Protein AF-A0A964LXK6-F1 (afdb_monomer_lite)

pLDDT: mean 83.17, std 15.6, range [43.84, 97.0]

Sequence (74 aa):
MRGMNTAATELINRLGGSTAVANRLGWRTLNGSRRVNNWKRRGIPASVQLENDWLNVSTKRRRAPAQPKEQAHG

Secondary st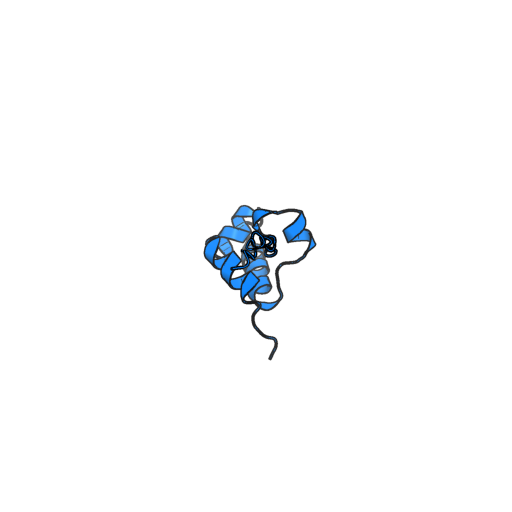ructure (DSSP, 8-state):
-----HHHHHHHHHTTHHHHHHHHTT--SHHHHHHHHHHHHH---HHHHHH-GGG-------------------

Foldseek 3Di:
DQDFPQLLQVLQVVCVHLCSVLVVVVNNDPVSSVVSVVCRRVPDDPVVCVVPVSSPSPPPPPVPPPPPPPDDDD

Radius of gyration: 17.98 Å; chains: 1; bounding box: 33×25×63 Å

Structure (mmCIF, N/CA/C/O backbone):
data_AF-A0A964LXK6-F1
#
_entry.id   AF-A0A964LXK6-F1
#
loop_
_atom_site.group_PDB
_atom_site.id
_atom_site.type_symbol
_atom_site.label_atom_id
_atom_site.label_alt_id
_atom_site.label_comp_id
_atom_site.label_asym_id
_atom_site.label_entity_id
_atom_site.label_seq_id
_atom_site.pdbx_PDB_ins_code
_atom_site.Cartn_x
_atom_site.Cartn_y
_atom_site.Cartn_z
_atom_site.occupancy
_atom_site.B_iso_or_equiv
_atom_site.auth_seq_id
_atom_site.auth_comp_id
_atom_site.auth_asym_id
_atom_site.auth_atom_id
_atom_site.pdbx_PDB_model_num
ATOM 1 N N . MET A 1 1 ? 16.302 -19.358 -3.028 1.00 43.84 1 MET A N 1
ATOM 2 C CA . MET A 1 1 ? 16.103 -17.913 -2.758 1.00 43.84 1 MET A CA 1
ATOM 3 C C . MET A 1 1 ? 14.640 -17.576 -3.024 1.00 43.84 1 MET A C 1
ATOM 5 O O . MET A 1 1 ? 14.153 -17.927 -4.088 1.00 43.84 1 MET A O 1
ATOM 9 N N . ARG A 1 2 ? 13.893 -17.001 -2.069 1.00 57.38 2 ARG A N 1
ATOM 10 C CA . ARG A 1 2 ? 12.465 -16.684 -2.286 1.00 57.38 2 ARG A CA 1
ATOM 11 C C . ARG A 1 2 ? 12.380 -15.468 -3.218 1.00 57.38 2 ARG A C 1
ATOM 13 O O . ARG A 1 2 ? 12.851 -14.402 -2.829 1.00 57.38 2 ARG A O 1
ATOM 20 N N . GLY A 1 3 ? 11.855 -15.661 -4.429 1.00 65.12 3 GLY A N 1
ATOM 21 C CA . GLY A 1 3 ? 11.766 -14.628 -5.464 1.00 65.12 3 GLY A CA 1
ATOM 22 C C . GLY A 1 3 ? 10.995 -13.389 -5.004 1.00 65.12 3 GLY A C 1
ATOM 23 O O . GLY A 1 3 ? 10.086 -13.480 -4.178 1.00 65.12 3 GLY A O 1
ATOM 24 N N . MET A 1 4 ? 11.394 -12.226 -5.515 1.00 71.19 4 MET A N 1
ATOM 25 C CA . MET A 1 4 ? 10.705 -10.955 -5.292 1.00 71.19 4 MET A CA 1
ATOM 26 C C . MET A 1 4 ? 9.287 -11.035 -5.879 1.00 71.19 4 MET A C 1
ATOM 28 O O . MET A 1 4 ? 9.120 -11.528 -6.994 1.00 71.19 4 MET A O 1
ATOM 32 N N . ASN A 1 5 ? 8.265 -10.541 -5.172 1.00 80.94 5 ASN A N 1
ATOM 33 C CA . ASN A 1 5 ? 6.936 -10.406 -5.764 1.00 80.94 5 ASN A CA 1
ATOM 34 C C . ASN A 1 5 ? 6.927 -9.121 -6.603 1.00 80.94 5 ASN A C 1
ATOM 36 O O . ASN A 1 5 ? 6.771 -8.012 -6.081 1.00 80.94 5 ASN A O 1
ATOM 40 N N . THR A 1 6 ? 7.174 -9.276 -7.902 1.00 84.06 6 THR A N 1
ATOM 41 C CA . THR A 1 6 ? 7.333 -8.166 -8.850 1.00 84.06 6 THR A CA 1
ATOM 42 C C . THR A 1 6 ? 6.069 -7.319 -8.942 1.00 84.06 6 THR A C 1
ATOM 44 O O . THR A 1 6 ? 6.160 -6.100 -8.838 1.00 84.06 6 THR A O 1
ATOM 47 N N . ALA A 1 7 ? 4.887 -7.942 -8.976 1.00 87.88 7 ALA A N 1
ATOM 48 C CA . ALA A 1 7 ? 3.607 -7.234 -9.036 1.00 87.88 7 ALA A CA 1
ATOM 49 C C . ALA A 1 7 ? 3.372 -6.326 -7.815 1.00 87.88 7 ALA A C 1
ATOM 51 O O . ALA A 1 7 ? 3.047 -5.148 -7.960 1.00 87.88 7 ALA A O 1
ATOM 52 N N . ALA A 1 8 ? 3.591 -6.845 -6.601 1.00 89.44 8 ALA A N 1
ATOM 53 C CA . ALA A 1 8 ? 3.479 -6.044 -5.381 1.00 89.44 8 ALA A CA 1
ATOM 54 C C . ALA A 1 8 ? 4.517 -4.912 -5.348 1.00 89.44 8 ALA A C 1
ATOM 56 O O . ALA A 1 8 ? 4.215 -3.790 -4.942 1.00 89.44 8 ALA A O 1
ATOM 57 N N . THR A 1 9 ? 5.744 -5.204 -5.786 1.00 93.31 9 THR A N 1
ATOM 58 C CA . THR A 1 9 ? 6.844 -4.234 -5.824 1.00 93.31 9 THR A CA 1
ATOM 59 C C . THR A 1 9 ? 6.541 -3.074 -6.764 1.00 93.31 9 THR A C 1
ATOM 61 O O . THR A 1 9 ? 6.650 -1.918 -6.354 1.00 93.31 9 THR A O 1
ATOM 64 N N . GLU A 1 10 ? 6.128 -3.369 -7.995 1.00 92.81 10 GLU A N 1
ATOM 65 C CA . GLU A 1 10 ? 5.766 -2.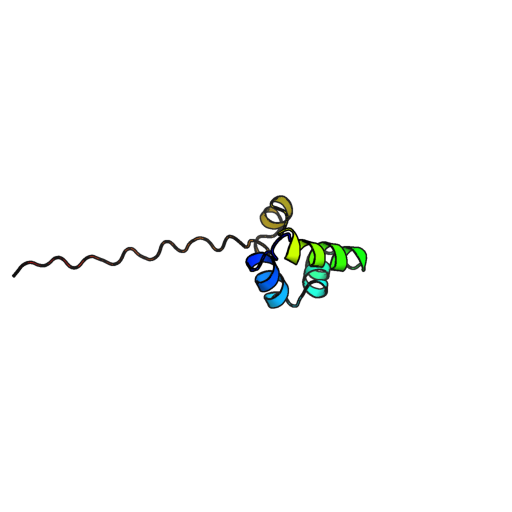366 -8.993 1.00 92.81 10 GLU A CA 1
ATOM 66 C C . GLU A 1 10 ? 4.597 -1.504 -8.526 1.00 92.81 10 GLU A C 1
ATOM 68 O O . GLU A 1 10 ? 4.678 -0.279 -8.611 1.00 92.81 10 GLU A O 1
ATOM 73 N N . LEU A 1 11 ? 3.545 -2.119 -7.975 1.00 93.38 11 LEU A N 1
ATOM 74 C CA . LEU A 1 11 ? 2.388 -1.386 -7.469 1.00 93.38 11 LEU A CA 1
ATOM 75 C C . LEU A 1 11 ? 2.785 -0.423 -6.344 1.00 93.38 11 LEU A C 1
ATOM 77 O O . LEU A 1 11 ? 2.486 0.767 -6.417 1.00 93.38 11 LEU A O 1
ATOM 81 N N . ILE A 1 12 ? 3.512 -0.909 -5.334 1.00 94.19 12 ILE A N 1
ATOM 82 C CA . ILE A 1 12 ? 3.961 -0.072 -4.213 1.00 94.19 12 ILE A CA 1
ATOM 83 C C . ILE A 1 12 ? 4.849 1.073 -4.712 1.00 94.19 12 ILE A C 1
ATOM 85 O O . ILE A 1 12 ? 4.723 2.192 -4.224 1.00 94.19 12 ILE A O 1
ATOM 89 N N . ASN A 1 13 ? 5.729 0.826 -5.685 1.00 94.50 13 ASN A N 1
ATOM 90 C CA . ASN A 1 13 ? 6.575 1.873 -6.256 1.00 94.50 13 ASN A CA 1
ATOM 91 C C . ASN A 1 13 ? 5.745 2.933 -7.005 1.00 94.50 13 ASN A C 1
ATOM 93 O O . ASN A 1 13 ? 5.966 4.122 -6.789 1.00 94.50 13 ASN A O 1
ATOM 97 N N . ARG A 1 14 ? 4.749 2.530 -7.810 1.00 94.69 14 ARG A N 1
ATOM 98 C CA . ARG A 1 14 ? 3.830 3.457 -8.507 1.00 94.69 14 ARG A CA 1
ATOM 99 C C . ARG A 1 14 ? 2.996 4.304 -7.546 1.00 94.69 14 ARG A C 1
ATOM 101 O O . ARG A 1 14 ? 2.662 5.437 -7.862 1.00 94.69 14 ARG A O 1
ATOM 108 N N . LEU A 1 15 ? 2.692 3.772 -6.366 1.00 94.25 15 LEU A N 1
ATOM 109 C CA . LEU A 1 15 ? 1.955 4.466 -5.307 1.00 94.25 15 LEU A CA 1
ATOM 110 C C . LEU A 1 15 ? 2.835 5.406 -4.456 1.00 94.25 15 LEU A C 1
ATOM 112 O O . LEU A 1 15 ? 2.377 5.901 -3.428 1.00 94.25 15 LEU A O 1
ATOM 116 N N . GLY A 1 16 ? 4.090 5.651 -4.854 1.00 95.38 16 GLY A N 1
ATOM 117 C CA . GLY A 1 16 ? 5.022 6.543 -4.151 1.00 95.38 16 GLY A CA 1
ATOM 118 C C . GLY A 1 16 ? 5.928 5.844 -3.131 1.00 95.38 16 GLY A C 1
ATOM 119 O O . GLY A 1 16 ? 6.597 6.497 -2.333 1.00 95.38 16 GLY A O 1
ATOM 120 N N . GLY A 1 17 ? 5.969 4.510 -3.137 1.00 96.06 17 GLY A N 1
ATOM 121 C CA . GLY A 1 17 ? 6.846 3.709 -2.289 1.00 96.06 17 GLY A CA 1
ATOM 122 C C . GLY A 1 17 ? 6.248 3.330 -0.931 1.00 96.06 17 GLY A C 1
ATOM 123 O O . GLY A 1 17 ? 5.127 3.688 -0.573 1.00 96.06 17 GLY A O 1
ATOM 124 N 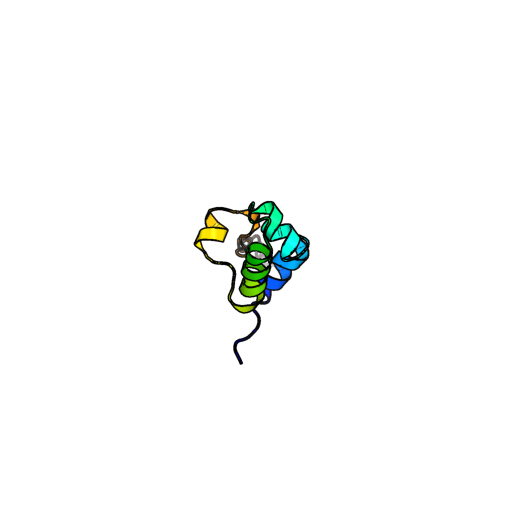N . SER A 1 18 ? 7.020 2.565 -0.151 1.00 96.00 18 SER A N 1
ATOM 125 C CA . SER A 1 18 ? 6.540 1.932 1.087 1.00 96.00 18 SER A CA 1
ATOM 126 C C . SER A 1 18 ? 6.050 2.944 2.128 1.00 96.00 18 SER A C 1
ATOM 128 O O . SER A 1 18 ? 5.064 2.684 2.811 1.00 96.00 18 SER A O 1
ATOM 130 N N . THR A 1 19 ? 6.709 4.102 2.226 1.00 96.56 19 THR A N 1
ATOM 131 C CA . THR A 1 19 ? 6.339 5.175 3.160 1.00 96.56 19 THR A CA 1
ATOM 132 C C . THR A 1 19 ? 5.037 5.862 2.755 1.00 96.56 19 THR A C 1
ATOM 134 O O . THR A 1 19 ? 4.166 6.052 3.599 1.00 96.56 19 THR A O 1
ATOM 137 N N . ALA A 1 20 ? 4.861 6.191 1.471 1.00 96.06 20 ALA A N 1
ATOM 138 C CA . ALA A 1 20 ? 3.635 6.823 0.979 1.00 96.06 20 ALA A CA 1
ATOM 139 C C . ALA A 1 20 ? 2.419 5.901 1.156 1.00 96.06 20 ALA A C 1
ATOM 141 O O . ALA A 1 20 ? 1.378 6.324 1.658 1.00 96.06 20 ALA A O 1
ATOM 142 N N . VAL A 1 21 ? 2.584 4.617 0.833 1.00 96.25 21 VAL A N 1
ATOM 143 C CA . VAL A 1 21 ? 1.546 3.598 1.029 1.00 96.25 21 VAL A CA 1
ATOM 144 C C . VAL A 1 21 ? 1.208 3.423 2.513 1.00 96.25 21 VAL A C 1
ATOM 146 O O . VAL A 1 21 ? 0.032 3.404 2.862 1.00 96.25 21 VAL A O 1
ATOM 149 N N . ALA A 1 22 ? 2.206 3.350 3.402 1.00 97.00 22 ALA A N 1
ATOM 150 C CA . ALA A 1 22 ? 1.965 3.246 4.844 1.00 97.00 22 ALA A CA 1
ATOM 151 C C . ALA A 1 22 ? 1.224 4.473 5.397 1.00 97.00 22 ALA A C 1
ATOM 153 O O . ALA A 1 22 ? 0.293 4.321 6.186 1.00 97.00 22 ALA A O 1
ATOM 154 N N . ASN A 1 23 ? 1.574 5.676 4.933 1.00 96.31 23 ASN A N 1
ATOM 155 C CA . ASN A 1 23 ? 0.868 6.904 5.297 1.00 96.31 23 ASN A CA 1
ATOM 156 C C . ASN A 1 23 ? -0.592 6.885 4.831 1.00 96.31 23 ASN A C 1
ATOM 158 O O . ASN A 1 23 ? -1.476 7.247 5.604 1.00 96.31 23 ASN A O 1
ATOM 162 N N . ARG A 1 24 ? -0.852 6.419 3.603 1.00 95.25 24 ARG A N 1
ATOM 163 C CA . ARG A 1 24 ? -2.209 6.304 3.046 1.00 95.25 24 ARG A CA 1
ATOM 164 C C . ARG A 1 24 ? -3.072 5.280 3.789 1.00 95.25 24 ARG A C 1
ATOM 166 O O . ARG A 1 24 ? -4.274 5.476 3.895 1.00 95.25 24 ARG A O 1
ATOM 173 N N . LEU A 1 25 ? -2.455 4.236 4.343 1.00 94.38 25 LEU A N 1
ATOM 174 C CA . LEU A 1 25 ? -3.102 3.243 5.211 1.00 94.38 25 LEU A CA 1
ATOM 175 C C . LEU A 1 25 ? -3.298 3.722 6.662 1.00 94.38 25 LEU A C 1
ATOM 177 O O . LEU A 1 25 ? -3.788 2.967 7.496 1.00 94.38 25 LEU A O 1
ATOM 181 N N . GLY A 1 26 ? -2.862 4.939 7.004 1.00 95.50 26 GLY A N 1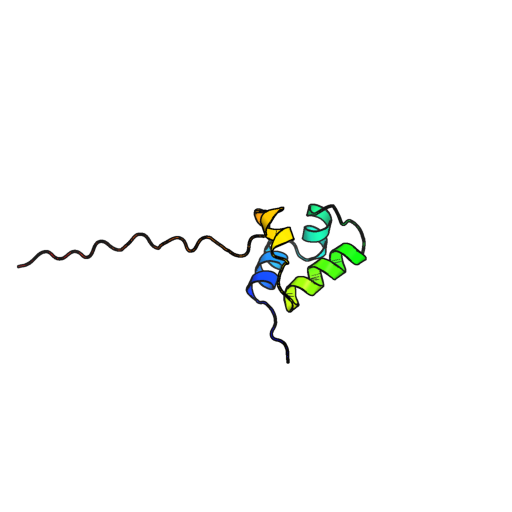
ATOM 182 C CA . GLY A 1 26 ? -2.892 5.446 8.379 1.00 95.50 26 GLY A CA 1
ATOM 183 C C . GLY A 1 26 ? -1.803 4.864 9.292 1.00 95.50 26 GLY A C 1
ATOM 184 O O . GLY A 1 26 ? -1.741 5.196 10.473 1.00 95.50 26 GLY A O 1
ATOM 185 N N . TRP A 1 27 ? -0.885 4.045 8.772 1.00 94.25 27 TRP A N 1
ATOM 186 C CA . TRP A 1 27 ? 0.222 3.448 9.528 1.00 94.25 27 TRP A CA 1
ATOM 187 C C . TRP A 1 27 ? 1.457 4.351 9.515 1.00 94.25 27 TRP A C 1
ATOM 189 O O . TRP A 1 27 ? 2.518 3.978 9.015 1.00 94.25 27 TRP A O 1
ATOM 199 N N . ARG A 1 28 ? 1.323 5.551 10.087 1.00 90.06 28 ARG A N 1
ATOM 200 C CA . ARG A 1 28 ? 2.317 6.645 10.046 1.00 90.06 28 ARG A CA 1
ATOM 201 C C . ARG A 1 28 ? 3.540 6.421 10.952 1.00 90.06 28 ARG A C 1
ATOM 203 O O . ARG A 1 28 ? 4.079 7.357 11.529 1.00 90.06 28 ARG A O 1
ATOM 210 N N . THR A 1 29 ? 3.971 5.174 11.110 1.00 90.75 29 THR A N 1
ATOM 211 C CA . THR A 1 29 ? 5.124 4.784 11.930 1.00 90.75 29 THR A CA 1
ATOM 212 C C . THR A 1 29 ? 6.174 4.083 11.077 1.00 90.75 29 THR A C 1
ATOM 214 O O . THR A 1 29 ? 5.869 3.506 10.030 1.00 90.75 29 THR A O 1
ATOM 217 N N . LEU A 1 30 ? 7.419 4.051 11.560 1.00 86.25 30 LEU A N 1
ATOM 218 C CA . LEU A 1 30 ? 8.501 3.297 10.917 1.00 86.25 30 LEU A CA 1
ATOM 219 C C . LEU A 1 30 ? 8.133 1.813 10.719 1.00 86.25 30 LEU A C 1
ATOM 221 O O . LEU A 1 30 ? 8.458 1.208 9.694 1.00 86.25 30 LEU A O 1
ATOM 225 N N . ASN A 1 31 ? 7.393 1.240 11.673 1.00 93.75 31 ASN A N 1
ATOM 226 C CA . ASN A 1 31 ? 6.895 -0.131 11.596 1.00 93.75 31 ASN A CA 1
ATOM 227 C C . ASN A 1 31 ? 5.888 -0.323 10.450 1.00 93.75 31 ASN A C 1
ATOM 229 O O . ASN A 1 31 ? 5.914 -1.367 9.794 1.00 93.75 31 ASN A O 1
ATOM 233 N N . GLY A 1 32 ? 5.061 0.687 10.157 1.00 93.69 32 GLY A N 1
ATOM 234 C CA . GLY A 1 32 ? 4.151 0.699 9.011 1.00 93.69 32 GLY A CA 1
ATOM 235 C C . GLY A 1 32 ? 4.902 0.613 7.683 1.00 93.69 32 GLY A C 1
ATOM 236 O O . GLY A 1 32 ? 4.690 -0.321 6.906 1.00 93.69 32 GLY A O 1
ATOM 237 N N . SER A 1 33 ? 5.863 1.510 7.461 1.00 95.94 33 SER A N 1
ATOM 238 C CA . SER A 1 33 ? 6.692 1.513 6.246 1.00 95.94 33 SER A CA 1
ATOM 239 C C . SER A 1 33 ? 7.488 0.215 6.081 1.00 95.94 33 SER A C 1
ATOM 241 O O . SER A 1 33 ? 7.585 -0.323 4.975 1.00 95.94 33 SER A O 1
ATOM 243 N N . ARG A 1 34 ? 8.019 -0.350 7.177 1.00 96.06 34 ARG A N 1
ATOM 244 C CA . ARG A 1 34 ? 8.733 -1.639 7.161 1.00 96.06 34 ARG A CA 1
ATOM 245 C C . ARG A 1 34 ? 7.804 -2.805 6.819 1.00 96.06 34 ARG A C 1
ATOM 247 O O . ARG A 1 34 ? 8.200 -3.697 6.066 1.00 96.06 34 ARG A O 1
ATOM 254 N N . ARG A 1 35 ? 6.565 -2.796 7.326 1.00 96.00 35 ARG A N 1
ATOM 255 C CA . ARG A 1 35 ? 5.534 -3.788 6.985 1.00 96.00 35 ARG A CA 1
ATOM 256 C C . ARG A 1 35 ? 5.221 -3.756 5.489 1.00 96.00 35 ARG A C 1
ATOM 258 O O . ARG A 1 35 ? 5.277 -4.810 4.861 1.00 96.00 35 ARG A O 1
ATOM 265 N N . VAL A 1 36 ? 4.997 -2.575 4.913 1.00 95.81 36 VAL A N 1
ATOM 266 C CA . VAL A 1 36 ? 4.759 -2.427 3.466 1.00 95.81 36 VAL A CA 1
ATOM 267 C C . VAL A 1 36 ? 5.982 -2.860 2.654 1.00 95.81 36 VAL A C 1
ATOM 269 O O . VAL A 1 36 ? 5.852 -3.580 1.667 1.00 95.81 36 VAL A O 1
ATOM 272 N N . ASN A 1 37 ? 7.195 -2.515 3.096 1.00 95.25 37 ASN A N 1
ATOM 273 C CA . ASN A 1 37 ? 8.414 -2.958 2.421 1.00 95.25 37 ASN A CA 1
ATOM 274 C C . ASN A 1 37 ? 8.542 -4.493 2.387 1.00 95.25 37 ASN A C 1
ATOM 276 O O . ASN A 1 37 ? 8.980 -5.063 1.391 1.00 95.25 37 ASN A O 1
ATOM 280 N N . ASN A 1 38 ? 8.097 -5.184 3.441 1.00 94.94 38 ASN A N 1
ATOM 281 C CA . ASN A 1 38 ? 8.073 -6.646 3.467 1.00 94.94 38 ASN A CA 1
ATOM 282 C C . ASN A 1 38 ? 7.093 -7.250 2.444 1.00 94.94 38 ASN A C 1
ATOM 284 O O . ASN A 1 38 ? 7.337 -8.365 1.973 1.00 94.94 38 ASN A O 1
ATOM 288 N N . TRP A 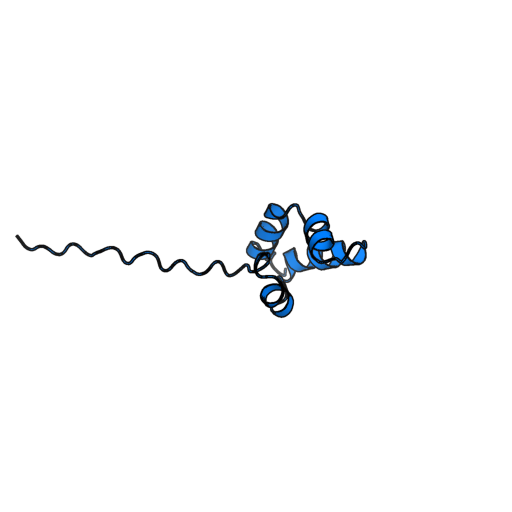1 39 ? 6.024 -6.541 2.065 1.00 95.12 39 TRP A N 1
ATOM 289 C CA . TRP A 1 39 ? 5.076 -7.004 1.042 1.00 95.12 39 TRP A CA 1
ATOM 290 C C . TRP A 1 39 ? 5.703 -7.096 -0.346 1.00 95.12 39 TRP A C 1
ATOM 292 O O . TRP A 1 39 ? 5.344 -7.987 -1.107 1.00 95.12 39 TRP A O 1
ATOM 302 N N . LYS A 1 40 ? 6.709 -6.272 -0.661 1.00 91.88 40 LYS A N 1
ATOM 303 C CA . LYS A 1 40 ? 7.453 -6.364 -1.933 1.00 91.88 40 LYS A CA 1
ATOM 304 C C . LYS A 1 40 ? 8.066 -7.752 -2.150 1.00 91.88 40 LYS A C 1
ATOM 306 O O . LYS A 1 40 ? 8.103 -8.275 -3.257 1.00 91.88 40 LYS A O 1
ATOM 311 N N . ARG A 1 41 ? 8.496 -8.398 -1.063 1.00 90.56 41 ARG A N 1
ATOM 312 C CA . ARG A 1 41 ? 9.054 -9.756 -1.098 1.00 90.56 41 ARG A CA 1
ATOM 313 C C . ARG A 1 41 ? 8.013 -10.849 -0.858 1.00 90.56 41 ARG A C 1
ATOM 315 O O . ARG A 1 41 ? 8.157 -11.943 -1.385 1.00 90.56 41 ARG A O 1
ATOM 322 N N . ARG A 1 42 ? 7.009 -10.598 -0.012 1.00 89.88 42 ARG A N 1
ATOM 323 C CA . ARG A 1 42 ? 6.050 -11.626 0.443 1.00 89.88 42 ARG A CA 1
ATOM 324 C C . ARG A 1 42 ? 4.720 -11.630 -0.317 1.00 89.88 42 ARG A C 1
ATOM 326 O O . ARG A 1 42 ? 3.984 -12.600 -0.205 1.00 89.88 42 ARG A O 1
ATOM 333 N N . GLY A 1 43 ? 4.428 -10.579 -1.077 1.00 91.62 43 GLY A N 1
ATOM 334 C CA . GLY A 1 43 ? 3.089 -10.256 -1.564 1.00 91.62 43 GLY A CA 1
ATOM 335 C C . GLY A 1 43 ? 2.299 -9.403 -0.565 1.00 91.62 43 GLY A C 1
ATOM 336 O O . GLY A 1 43 ? 2.586 -9.393 0.636 1.00 91.62 43 GLY A O 1
ATOM 337 N N . ILE A 1 44 ? 1.310 -8.667 -1.080 1.00 92.44 44 ILE A N 1
ATOM 338 C CA . ILE A 1 44 ? 0.369 -7.881 -0.271 1.00 92.44 44 ILE A CA 1
ATOM 339 C C . ILE A 1 44 ? -0.694 -8.843 0.291 1.00 92.44 44 ILE A C 1
ATOM 341 O O . ILE A 1 44 ? -1.249 -9.627 -0.482 1.00 92.44 44 ILE A O 1
ATOM 345 N N . PRO A 1 45 ? -0.999 -8.819 1.602 1.00 93.31 45 PRO A N 1
ATOM 346 C CA . PRO A 1 45 ? -2.027 -9.679 2.188 1.00 93.31 45 PRO A CA 1
ATOM 347 C C . PRO A 1 45 ? -3.389 -9.501 1.507 1.00 93.31 45 PRO A C 1
ATOM 349 O O . PRO A 1 45 ? -3.781 -8.376 1.207 1.00 93.31 45 PRO A O 1
ATOM 352 N N . ALA A 1 46 ? -4.126 -10.594 1.298 1.00 91.25 46 ALA A N 1
ATOM 353 C CA . ALA A 1 46 ? -5.427 -10.550 0.627 1.00 91.25 46 ALA A CA 1
ATOM 354 C C . ALA A 1 46 ? -6.452 -9.683 1.377 1.00 91.25 46 ALA A C 1
ATOM 356 O O . ALA A 1 46 ? -7.145 -8.895 0.747 1.00 91.25 46 ALA A O 1
ATOM 357 N N . SER A 1 47 ? -6.489 -9.754 2.713 1.00 92.88 47 SER A N 1
ATOM 358 C CA . SER A 1 47 ? -7.361 -8.905 3.539 1.00 92.88 47 SER A CA 1
ATOM 359 C C . SER A 1 47 ? -7.118 -7.415 3.298 1.00 92.88 47 SER A C 1
ATOM 361 O O . SER A 1 47 ? -8.055 -6.666 3.057 1.00 92.88 47 SER A O 1
ATOM 363 N N . VAL A 1 48 ? -5.848 -7.001 3.245 1.00 93.69 48 VAL A N 1
ATOM 364 C CA . VAL A 1 48 ? -5.474 -5.608 2.967 1.00 93.69 48 VAL A CA 1
ATOM 365 C C . VAL A 1 48 ? -5.934 -5.177 1.576 1.00 93.69 48 VAL A C 1
ATOM 367 O O . VAL A 1 48 ? -6.399 -4.054 1.425 1.00 93.69 48 VAL A O 1
ATOM 370 N N . GLN A 1 49 ? -5.814 -6.047 0.569 1.00 91.69 49 GLN A N 1
ATOM 371 C CA . GLN A 1 49 ? -6.264 -5.744 -0.795 1.00 91.69 49 GLN A CA 1
ATOM 372 C C . GLN A 1 49 ? -7.788 -5.618 -0.896 1.00 91.69 49 GLN A C 1
ATOM 374 O O . GLN A 1 49 ? -8.266 -4.804 -1.675 1.00 91.69 49 GLN A O 1
ATOM 379 N N . LEU A 1 50 ? -8.538 -6.403 -0.117 1.00 90.81 50 LEU A N 1
ATOM 380 C CA . LEU A 1 50 ? -10.003 -6.338 -0.076 1.00 90.81 50 LEU A CA 1
ATOM 381 C C . LEU A 1 50 ? -10.504 -5.076 0.634 1.00 90.81 50 LEU A C 1
ATOM 383 O O . LEU A 1 50 ? -11.475 -4.476 0.198 1.00 90.81 50 LEU A O 1
ATOM 387 N N . GLU A 1 51 ? -9.829 -4.656 1.703 1.00 93.81 51 GLU A N 1
ATOM 388 C CA . GLU A 1 51 ? -10.154 -3.413 2.416 1.00 93.81 51 GLU A CA 1
ATOM 389 C C . GLU A 1 51 ? -9.698 -2.159 1.653 1.00 93.81 51 GLU A C 1
ATOM 391 O O . GLU A 1 51 ? -10.197 -1.061 1.889 1.00 93.81 51 GLU A O 1
ATOM 396 N N . ASN A 1 52 ? -8.721 -2.303 0.754 1.00 93.12 52 ASN A N 1
ATOM 397 C CA . ASN A 1 52 ? -8.097 -1.205 0.026 1.00 93.12 52 ASN A CA 1
ATOM 398 C C . ASN A 1 52 ? -8.021 -1.545 -1.464 1.00 93.12 52 ASN A C 1
ATOM 400 O O . ASN A 1 52 ? -6.977 -1.987 -1.945 1.00 93.12 52 ASN A O 1
ATOM 404 N N . ASP A 1 53 ? -9.089 -1.267 -2.215 1.00 90.06 53 ASP A N 1
ATOM 405 C CA . ASP A 1 53 ? -9.166 -1.557 -3.658 1.00 90.06 53 ASP A CA 1
ATOM 406 C C . ASP A 1 53 ? -7.979 -1.004 -4.468 1.00 90.06 53 ASP A C 1
ATOM 408 O O . ASP A 1 53 ? -7.539 -1.601 -5.449 1.00 90.06 53 ASP A O 1
ATOM 412 N N . TRP A 1 54 ? -7.398 0.119 -4.040 1.00 91.00 54 TRP A N 1
ATOM 413 C CA . TRP A 1 54 ? -6.229 0.736 -4.678 1.00 91.00 54 TRP A CA 1
ATOM 414 C C . TRP A 1 54 ? -4.911 -0.042 -4.474 1.00 91.00 54 TRP A C 1
ATOM 416 O O . TRP A 1 54 ? -3.921 0.262 -5.140 1.00 91.00 54 TRP A O 1
ATOM 426 N N . LEU A 1 55 ? -4.882 -1.034 -3.575 1.00 91.38 55 LEU A N 1
ATOM 427 C CA . LEU A 1 55 ? -3.778 -1.986 -3.379 1.00 91.38 55 LEU A CA 1
ATOM 428 C C . LEU A 1 55 ? -4.000 -3.325 -4.088 1.00 91.38 55 LEU A C 1
ATOM 430 O O . LEU A 1 55 ? -3.154 -4.217 -3.990 1.00 91.38 55 LEU A O 1
ATOM 434 N N . ASN A 1 56 ? -5.115 -3.483 -4.794 1.00 86.81 56 ASN A N 1
ATOM 435 C CA . ASN A 1 56 ? -5.434 -4.721 -5.478 1.00 86.81 56 ASN A CA 1
ATOM 436 C C . ASN A 1 56 ? -4.510 -4.920 -6.695 1.00 86.81 56 ASN A C 1
ATOM 438 O O . ASN A 1 56 ? -4.614 -4.221 -7.704 1.00 86.81 56 ASN A O 1
ATOM 442 N N . VAL A 1 57 ? -3.594 -5.893 -6.607 1.00 77.56 57 VAL A N 1
ATOM 443 C CA . VAL A 1 57 ? -2.709 -6.272 -7.730 1.00 77.56 57 VAL A CA 1
ATOM 444 C C . VAL A 1 57 ? -3.436 -7.108 -8.779 1.00 77.56 57 VAL A C 1
ATOM 446 O O . VAL A 1 57 ? -2.940 -7.260 -9.899 1.00 77.56 57 VAL A O 1
ATOM 449 N N . SER A 1 58 ? -4.630 -7.613 -8.449 1.00 66.69 58 SER A N 1
ATOM 450 C CA . SER A 1 58 ? -5.578 -8.141 -9.419 1.00 66.69 58 SER A CA 1
ATOM 451 C C . SER A 1 58 ? -6.181 -6.953 -10.156 1.00 66.69 58 SER A C 1
ATOM 453 O O . SER A 1 58 ? -7.338 -6.568 -9.986 1.00 66.69 58 SER A O 1
ATOM 455 N N . THR A 1 59 ? -5.371 -6.368 -11.041 1.00 54.25 59 THR A N 1
ATOM 456 C CA . THR A 1 59 ? -5.936 -5.838 -12.271 1.00 54.25 59 THR A CA 1
ATOM 457 C C . THR A 1 59 ? -6.869 -6.933 -12.751 1.00 54.25 59 T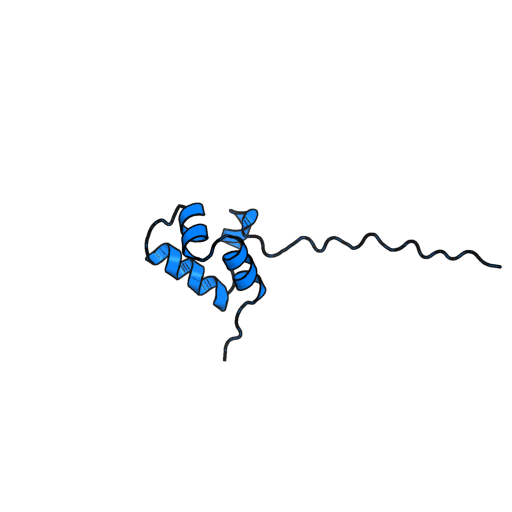HR A C 1
ATOM 459 O O . THR A 1 59 ? -6.418 -8.043 -13.049 1.00 54.25 59 THR A O 1
ATOM 462 N N . LYS A 1 60 ? -8.186 -6.662 -12.737 1.00 50.53 60 LYS A N 1
ATOM 463 C CA . LYS A 1 60 ? -9.142 -7.384 -13.573 1.00 50.53 60 LYS A CA 1
ATOM 464 C C . LYS A 1 60 ? -8.339 -7.733 -14.808 1.00 50.53 60 LYS A C 1
ATOM 466 O O . LYS A 1 60 ? -7.852 -6.808 -15.466 1.00 50.53 60 LYS A O 1
ATOM 471 N N . ARG A 1 61 ? -8.149 -9.028 -15.089 1.00 54.41 61 ARG A N 1
ATOM 472 C CA . ARG A 1 61 ? -7.902 -9.441 -16.462 1.00 54.41 61 ARG A CA 1
ATOM 473 C C . ARG A 1 61 ? -9.008 -8.712 -17.198 1.00 54.41 61 ARG A C 1
ATOM 475 O O . ARG A 1 61 ? -10.170 -9.100 -17.080 1.00 54.41 61 ARG A O 1
ATOM 482 N N . ARG A 1 62 ? -8.693 -7.567 -17.813 1.00 56.66 62 ARG A N 1
ATOM 483 C CA . ARG A 1 62 ? -9.542 -6.981 -18.826 1.00 56.66 62 ARG A CA 1
ATOM 484 C C . ARG A 1 62 ? -9.614 -8.160 -19.765 1.00 56.66 62 ARG A C 1
ATOM 486 O O . ARG A 1 62 ? -8.600 -8.503 -20.368 1.00 56.66 62 ARG A O 1
ATOM 493 N N . ARG A 1 63 ? -10.727 -8.905 -19.725 1.00 54.62 63 ARG A N 1
ATOM 494 C CA . ARG A 1 63 ? -11.062 -9.827 -20.797 1.00 54.62 63 ARG A CA 1
ATOM 495 C C . ARG A 1 63 ? -10.806 -8.966 -22.015 1.00 54.62 63 ARG A C 1
ATOM 497 O O . ARG A 1 63 ? -11.440 -7.917 -22.142 1.00 54.62 63 ARG A O 1
ATOM 504 N N . ALA A 1 64 ? -9.767 -9.305 -22.773 1.00 57.38 64 ALA A N 1
ATOM 505 C CA . ALA A 1 64 ? -9.554 -8.656 -24.044 1.00 57.38 64 ALA A CA 1
ATOM 506 C C . ALA A 1 64 ? -10.919 -8.711 -24.742 1.00 57.38 64 ALA A C 1
ATOM 508 O O . ALA A 1 64 ? -11.571 -9.763 -24.650 1.00 57.38 64 ALA A O 1
ATOM 509 N N . PRO A 1 65 ? -11.419 -7.606 -25.321 1.00 56.03 65 PRO A N 1
ATOM 510 C CA . PRO A 1 65 ? -12.592 -7.719 -26.166 1.00 56.03 65 PRO A CA 1
ATOM 511 C C . PRO A 1 65 ? -12.266 -8.828 -27.164 1.00 56.03 65 PRO A C 1
ATOM 513 O O . PRO A 1 65 ? -11.208 -8.799 -27.798 1.00 56.03 65 PRO A O 1
ATOM 516 N N . ALA A 1 66 ? -13.086 -9.879 -27.163 1.00 62.16 66 ALA A N 1
ATOM 517 C CA . ALA A 1 66 ? -12.928 -10.984 -28.085 1.00 62.16 66 ALA A CA 1
ATOM 518 C C . ALA A 1 66 ? -12.850 -10.367 -29.481 1.00 62.16 66 ALA A C 1
ATOM 520 O O . ALA A 1 66 ? -13.782 -9.682 -29.898 1.00 62.16 66 ALA A O 1
ATOM 521 N N . GLN A 1 67 ? -11.702 -10.525 -30.140 1.00 63.03 67 GLN A N 1
ATOM 522 C CA . GLN A 1 67 ? -11.520 -10.105 -31.521 1.00 63.03 67 GLN A CA 1
ATOM 523 C C . GLN A 1 67 ? -12.673 -10.730 -32.321 1.00 63.03 67 GLN A C 1
ATOM 525 O O . GLN A 1 67 ? -12.839 -11.956 -32.244 1.00 63.03 67 GLN A O 1
ATOM 530 N N . PRO A 1 68 ? -13.511 -9.947 -33.025 1.00 62.94 68 PRO A N 1
ATOM 531 C CA . PRO A 1 68 ? -14.450 -10.531 -33.957 1.00 62.94 68 PRO A CA 1
ATOM 532 C C . PRO A 1 68 ? -13.602 -11.219 -35.022 1.00 62.94 68 PRO A C 1
ATOM 534 O O . PRO A 1 68 ? -12.879 -10.583 -35.781 1.00 62.94 68 PRO A O 1
ATOM 537 N N . LYS A 1 69 ? -13.634 -12.545 -35.008 1.00 64.56 69 LYS A N 1
ATOM 538 C CA . LYS A 1 69 ? -13.167 -13.389 -36.099 1.00 64.56 69 LYS A CA 1
ATOM 539 C C . LYS A 1 69 ? -14.028 -13.054 -37.313 1.00 64.56 69 LYS A C 1
ATOM 541 O O . LYS A 1 69 ? -15.146 -13.549 -37.428 1.00 64.56 69 LYS A O 1
ATOM 546 N N . GLU A 1 70 ? -13.522 -12.173 -38.165 1.00 61.84 70 GLU A N 1
ATOM 547 C CA . GLU A 1 70 ? -14.060 -11.931 -39.496 1.00 61.84 70 GLU A CA 1
ATOM 548 C C . GLU A 1 70 ? -13.837 -13.204 -40.318 1.00 61.84 70 GLU A C 1
ATOM 550 O O . GLU A 1 70 ? -12.782 -13.450 -40.894 1.00 61.84 70 GLU A O 1
ATOM 555 N N . GLN A 1 71 ? -14.826 -14.090 -40.249 1.00 64.44 71 GLN A N 1
ATOM 556 C CA . GLN A 1 71 ? -15.051 -15.138 -41.226 1.00 64.44 71 GLN A CA 1
ATOM 557 C C . GLN A 1 71 ? -16.086 -14.580 -42.198 1.00 64.44 71 GLN A C 1
ATOM 559 O O . GLN A 1 71 ? -17.280 -14.611 -41.913 1.00 64.44 71 GLN A O 1
ATOM 564 N N . ALA A 1 72 ? -15.627 -14.061 -43.332 1.00 61.88 72 ALA A N 1
ATOM 565 C CA . ALA A 1 72 ? -16.469 -13.879 -44.501 1.00 61.88 72 ALA A CA 1
ATOM 566 C C . ALA A 1 72 ? -15.782 -14.555 -45.688 1.00 61.88 72 ALA A C 1
ATOM 568 O O . ALA A 1 72 ? -14.697 -14.185 -46.124 1.00 61.88 72 ALA A O 1
ATOM 569 N N . HIS A 1 73 ? -16.436 -15.635 -46.084 1.00 59.47 73 HIS A N 1
ATOM 570 C CA . HIS A 1 73 ? -16.194 -16.531 -47.198 1.00 59.47 73 HIS A CA 1
ATOM 571 C C . HIS A 1 73 ? -16.206 -15.773 -48.536 1.00 59.47 73 HIS A C 1
ATOM 573 O O . HIS A 1 73 ? -17.073 -14.924 -48.745 1.00 59.47 73 HIS A O 1
ATOM 579 N N . GLY A 1 74 ? -15.282 -16.123 -49.427 1.00 60.31 74 GLY A N 1
ATOM 580 C CA . GLY A 1 74 ? -15.260 -15.750 -50.839 1.00 60.31 74 GLY A CA 1
ATOM 581 C C . GLY A 1 74 ? -14.581 -16.854 -51.627 1.00 60.31 74 GLY A C 1
ATOM 582 O O . GLY A 1 74 ? -13.515 -17.307 -51.149 1.00 60.31 74 GLY A O 1
#